Protein AF-A0A2G9QKI2-F1 (afdb_monomer_lite)

Structure (mmCIF, N/CA/C/O backbone):
data_AF-A0A2G9QKI2-F1
#
_entry.id   AF-A0A2G9QKI2-F1
#
loop_
_atom_site.group_PDB
_atom_site.id
_atom_site.type_symbol
_atom_site.label_atom_id
_atom_site.label_alt_id
_atom_site.label_comp_id
_atom_site.label_asym_id
_atom_site.label_entity_id
_atom_site.label_seq_id
_atom_site.pdbx_PDB_ins_code
_atom_site.Cartn_x
_atom_site.Cartn_y
_atom_site.Cartn_z
_atom_site.occupancy
_atom_site.B_iso_or_equiv
_atom_site.auth_seq_id
_atom_site.auth_comp_id
_atom_site.auth_asym_id
_atom_site.auth_atom_id
_atom_site.pdbx_PDB_model_num
ATOM 1 N N . MET A 1 1 ? 22.374 13.312 -55.574 1.00 36.41 1 MET A N 1
ATOM 2 C CA . MET A 1 1 ? 22.829 12.977 -54.209 1.00 36.41 1 MET A CA 1
ATOM 3 C C . MET A 1 1 ? 21.613 13.029 -53.314 1.00 36.41 1 MET A C 1
ATOM 5 O O . MET A 1 1 ? 21.142 14.116 -53.018 1.00 36.41 1 MET A O 1
ATOM 9 N N . SER A 1 2 ? 21.055 11.867 -52.987 1.00 38.47 2 SER A N 1
ATOM 10 C CA . SER A 1 2 ? 19.942 11.756 -52.048 1.00 38.47 2 SER A CA 1
ATOM 11 C C . SER A 1 2 ? 20.510 11.208 -50.752 1.00 38.47 2 SER A C 1
ATOM 13 O O . SER A 1 2 ? 20.946 10.062 -50.716 1.00 38.47 2 SER A O 1
ATOM 15 N N . VAL A 1 3 ? 20.528 12.032 -49.711 1.00 44.69 3 VAL A N 1
ATOM 16 C CA . VAL A 1 3 ? 20.739 11.577 -48.336 1.00 44.69 3 VAL A CA 1
ATOM 17 C C . VAL A 1 3 ? 19.556 12.108 -47.542 1.00 44.69 3 VAL A C 1
ATOM 19 O O . VAL A 1 3 ? 19.578 13.202 -46.998 1.00 44.69 3 VAL A O 1
ATOM 22 N N . TYR A 1 4 ? 18.463 11.350 -47.593 1.00 42.75 4 TYR A N 1
ATOM 23 C CA . TYR A 1 4 ? 17.403 11.418 -46.599 1.00 42.75 4 TYR A CA 1
ATOM 24 C C . TYR A 1 4 ? 17.618 10.232 -45.669 1.00 42.75 4 TYR A C 1
ATOM 26 O O . TYR A 1 4 ? 17.475 9.092 -46.116 1.00 42.75 4 TYR A O 1
ATOM 34 N N . ARG A 1 5 ? 17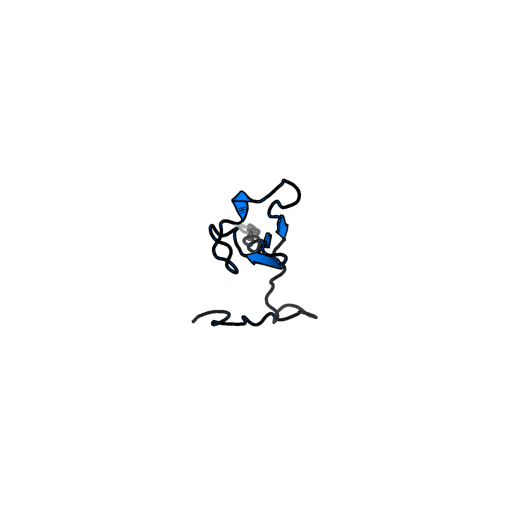.986 10.523 -44.420 1.00 50.09 5 ARG A N 1
ATOM 35 C CA . ARG A 1 5 ? 17.657 9.796 -43.183 1.00 50.09 5 ARG A CA 1
ATOM 36 C C . ARG A 1 5 ? 18.645 10.229 -42.110 1.00 50.09 5 ARG A C 1
ATOM 38 O O . ARG A 1 5 ? 19.758 9.724 -42.073 1.00 50.09 5 ARG A O 1
ATOM 45 N N . ASP A 1 6 ? 18.186 11.105 -41.233 1.00 41.97 6 ASP A N 1
ATOM 46 C CA . ASP A 1 6 ? 18.524 10.968 -39.825 1.00 41.97 6 ASP A CA 1
ATOM 47 C C . ASP A 1 6 ? 17.195 10.730 -39.110 1.00 41.97 6 ASP A C 1
ATOM 49 O O . ASP A 1 6 ? 16.178 11.333 -39.465 1.00 41.97 6 ASP A O 1
ATOM 53 N N . HIS A 1 7 ? 17.168 9.678 -38.302 1.00 47.34 7 HIS A N 1
ATOM 54 C CA . HIS A 1 7 ? 15.956 9.138 -37.713 1.00 47.34 7 HIS A CA 1
ATOM 55 C C . HIS A 1 7 ? 15.427 10.125 -36.678 1.00 47.34 7 HIS A C 1
ATOM 57 O O . HIS A 1 7 ? 16.151 10.532 -35.780 1.00 47.34 7 HIS A O 1
ATOM 63 N N . ASP A 1 8 ? 14.149 10.468 -36.811 1.00 44.47 8 ASP A N 1
ATOM 64 C CA . ASP A 1 8 ? 13.340 11.005 -35.726 1.00 44.47 8 ASP A CA 1
ATOM 65 C C . ASP A 1 8 ? 13.397 9.971 -34.590 1.00 44.47 8 ASP A C 1
ATOM 67 O O . ASP A 1 8 ? 12.755 8.918 -34.659 1.00 44.47 8 ASP A O 1
ATOM 71 N N . GLU A 1 9 ? 14.268 10.198 -33.603 1.00 52.88 9 GLU A N 1
ATOM 72 C CA . GLU A 1 9 ? 14.256 9.480 -32.332 1.00 52.88 9 GLU A CA 1
ATOM 73 C C . GLU A 1 9 ? 12.978 9.905 -31.620 1.00 52.88 9 GLU A C 1
ATOM 75 O O . GLU A 1 9 ? 12.945 10.823 -30.804 1.00 52.88 9 GLU A O 1
ATOM 80 N N . GLN A 1 10 ? 11.884 9.274 -32.030 1.00 46.53 10 GLN A N 1
ATOM 81 C CA . GLN A 1 10 ? 10.586 9.413 -31.418 1.00 46.53 10 GLN A CA 1
ATOM 82 C C . GLN A 1 10 ? 10.713 8.808 -30.024 1.00 46.53 10 GLN A C 1
ATOM 84 O O . GLN A 1 10 ? 10.544 7.604 -29.839 1.00 46.53 10 GLN A O 1
ATOM 89 N N . GLU A 1 11 ? 11.110 9.652 -29.072 1.00 49.47 11 GLU A N 1
ATOM 90 C CA . GLU A 1 11 ? 11.173 9.359 -27.649 1.00 49.47 11 GLU A CA 1
ATOM 91 C C . GLU A 1 11 ? 9.789 8.829 -27.273 1.00 49.47 11 GLU A C 1
ATOM 93 O O . GLU A 1 11 ? 8.799 9.563 -27.195 1.00 49.47 11 GLU A O 1
ATOM 98 N N . THR A 1 12 ? 9.673 7.505 -27.197 1.00 50.53 12 THR A N 1
ATOM 99 C CA . THR A 1 12 ? 8.424 6.851 -26.852 1.00 50.53 12 THR A CA 1
ATOM 100 C C . THR A 1 12 ? 8.149 7.255 -25.422 1.00 50.53 12 THR A C 1
ATOM 102 O O . THR A 1 12 ? 8.794 6.750 -24.506 1.00 50.53 12 THR A O 1
ATOM 105 N N . MET A 1 13 ? 7.237 8.209 -25.242 1.00 49.06 13 MET A N 1
ATOM 106 C CA . MET A 1 13 ? 6.726 8.600 -23.940 1.00 49.06 13 MET A CA 1
ATOM 107 C C . MET A 1 13 ? 6.033 7.369 -23.358 1.00 49.06 13 MET A C 1
ATOM 109 O O . MET A 1 13 ? 4.854 7.120 -23.619 1.00 49.06 13 MET A O 1
ATOM 113 N N . GLU A 1 14 ? 6.806 6.536 -22.657 1.00 61.28 14 GLU A N 1
ATOM 114 C CA . GLU A 1 14 ? 6.277 5.391 -21.942 1.00 61.28 14 GLU A CA 1
ATOM 115 C C . GLU A 1 14 ? 5.202 5.933 -20.9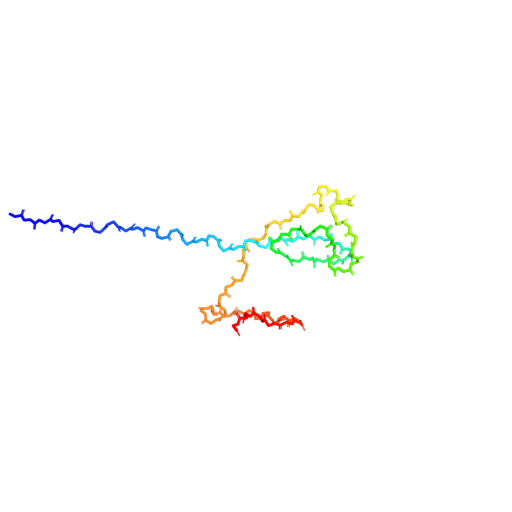96 1.00 61.28 14 GLU A C 1
ATOM 117 O O . GLU A 1 14 ? 5.457 6.905 -20.273 1.00 61.28 14 GLU A O 1
ATOM 122 N N . PRO A 1 15 ? 3.971 5.393 -21.035 1.00 56.25 15 PRO A N 1
ATOM 123 C CA . PRO A 1 15 ? 2.918 5.871 -20.162 1.00 56.25 15 PRO A CA 1
ATOM 124 C C . PRO A 1 15 ? 3.420 5.758 -18.726 1.00 56.25 15 PRO A C 1
ATOM 126 O O . PRO A 1 15 ? 3.772 4.664 -18.282 1.00 56.25 15 PRO A O 1
ATOM 129 N N . LEU A 1 16 ? 3.479 6.901 -18.030 1.00 62.12 16 LEU A N 1
ATOM 130 C CA . LEU A 1 16 ? 3.864 6.968 -16.624 1.00 62.12 16 LEU A CA 1
ATOM 131 C C . LEU A 1 16 ? 3.101 5.869 -15.888 1.00 62.12 16 LEU A C 1
ATOM 133 O O . LEU A 1 16 ? 1.867 5.847 -15.916 1.00 62.12 16 LEU A O 1
ATOM 137 N N . ALA A 1 17 ? 3.841 4.921 -15.311 1.00 65.12 17 ALA A N 1
ATOM 138 C CA . ALA A 1 17 ? 3.257 3.766 -14.650 1.00 65.12 17 ALA A CA 1
ATOM 139 C C . ALA A 1 17 ? 2.146 4.232 -13.689 1.00 65.12 17 ALA A C 1
ATOM 141 O O . ALA A 1 17 ? 2.346 5.220 -12.972 1.00 65.12 17 ALA A O 1
ATOM 142 N N . PRO A 1 18 ? 0.971 3.573 -13.679 1.00 70.38 18 PRO A N 1
ATOM 143 C CA . PRO A 1 18 ? -0.195 4.071 -12.959 1.00 70.38 18 PRO A CA 1
ATOM 144 C C . PRO A 1 18 ? 0.143 4.261 -11.480 1.00 70.38 18 PRO A C 1
ATOM 146 O O . PRO A 1 18 ? 0.522 3.312 -10.796 1.00 70.38 18 PRO A O 1
ATOM 149 N N . SER A 1 19 ? 0.036 5.498 -10.994 1.00 77.31 19 SER A N 1
ATOM 150 C CA . SER A 1 19 ? 0.334 5.830 -9.603 1.00 77.31 19 SER A CA 1
ATOM 151 C C . SER A 1 19 ? -0.630 5.118 -8.657 1.00 77.31 19 SER A C 1
ATOM 153 O O . SER A 1 19 ? -1.831 5.048 -8.925 1.00 77.31 19 SER A O 1
ATOM 155 N N . LEU A 1 20 ? -0.119 4.629 -7.531 1.00 86.88 20 LEU A N 1
ATOM 156 C CA . LEU A 1 20 ? -0.961 4.112 -6.461 1.00 86.88 20 LEU A CA 1
ATOM 157 C C . LEU A 1 20 ? -1.455 5.250 -5.592 1.00 86.88 20 LEU A C 1
ATOM 159 O O . LEU A 1 20 ? -0.718 6.169 -5.278 1.00 86.88 20 LEU A O 1
ATOM 163 N N . VAL A 1 21 ? -2.678 5.144 -5.116 1.00 89.69 21 VAL A N 1
ATOM 164 C CA . VAL A 1 21 ? -3.224 6.022 -4.096 1.00 89.69 21 VAL A CA 1
ATOM 165 C C . VAL A 1 21 ? -3.196 5.294 -2.761 1.00 89.69 21 VAL A C 1
ATOM 167 O O . VAL A 1 21 ? -3.725 4.184 -2.645 1.00 89.69 21 VAL A O 1
ATOM 170 N N . LYS A 1 22 ? -2.596 5.931 -1.754 1.00 90.12 22 LYS A N 1
ATOM 171 C CA . LYS A 1 22 ? -2.665 5.527 -0.349 1.00 90.12 22 LYS A CA 1
ATOM 172 C C . LYS A 1 22 ? -3.671 6.400 0.386 1.00 90.12 22 LYS A C 1
ATOM 174 O O . LYS A 1 22 ? -3.612 7.622 0.290 1.00 90.12 22 LYS A O 1
ATOM 179 N N . PHE A 1 23 ? -4.524 5.778 1.188 1.00 92.31 23 PHE A N 1
ATOM 180 C CA . PHE A 1 23 ? -5.330 6.457 2.197 1.00 92.31 23 PHE A CA 1
ATOM 181 C C . PHE A 1 23 ? -5.475 5.587 3.445 1.00 92.31 23 PHE A C 1
ATOM 183 O O . PHE A 1 23 ? -5.288 4.371 3.380 1.00 92.31 23 PHE A O 1
ATOM 190 N N . THR A 1 24 ? -5.826 6.194 4.576 1.00 90.81 24 THR A N 1
ATOM 191 C CA . THR A 1 24 ? -6.026 5.470 5.838 1.00 90.81 24 THR A CA 1
ATOM 192 C C . THR A 1 24 ? -7.507 5.470 6.207 1.00 90.81 24 THR A C 1
ATOM 194 O O . THR A 1 24 ? -8.169 6.508 6.206 1.00 90.81 24 THR A O 1
ATOM 197 N N . HIS A 1 25 ? -8.046 4.291 6.513 1.00 92.12 25 HIS A N 1
ATOM 198 C CA . HIS A 1 25 ? -9.407 4.103 7.019 1.00 92.12 25 HIS A CA 1
ATOM 199 C C . HIS A 1 25 ? -9.461 2.823 7.862 1.00 92.12 25 HIS A C 1
ATOM 201 O O . HIS A 1 25 ? -8.676 1.906 7.629 1.00 92.12 25 HIS A O 1
ATOM 207 N N . CYS A 1 26 ? -10.366 2.731 8.841 1.00 90.88 26 CYS A N 1
ATOM 208 C CA . CYS A 1 26 ? -10.426 1.582 9.764 1.00 90.88 26 CYS A CA 1
ATOM 209 C C . CYS A 1 26 ? -9.074 1.258 10.435 1.00 90.88 26 CYS A C 1
ATOM 211 O O . CYS A 1 26 ? -8.739 0.083 10.585 1.00 90.88 26 CYS A O 1
ATOM 213 N N . GLU A 1 27 ? -8.278 2.285 10.756 1.00 90.62 27 GLU A N 1
ATOM 214 C CA . GLU A 1 27 ? -6.927 2.139 11.332 1.00 90.62 27 GLU A CA 1
ATOM 215 C C . GLU A 1 27 ? -5.958 1.319 10.453 1.00 90.62 27 GLU A C 1
ATOM 217 O O . GLU A 1 27 ? -4.979 0.749 10.934 1.00 90.62 27 GLU A O 1
ATOM 222 N N . LYS A 1 28 ? -6.225 1.246 9.143 1.00 89.69 28 LYS A N 1
ATOM 223 C CA . LYS A 1 28 ? -5.430 0.502 8.164 1.00 89.69 28 LYS A CA 1
ATOM 224 C C . LYS A 1 28 ? -5.073 1.381 6.977 1.00 89.69 28 LYS A C 1
ATOM 226 O O . LYS A 1 28 ? -5.894 2.160 6.493 1.00 89.69 28 LYS A O 1
ATOM 231 N N . ASP A 1 29 ? -3.858 1.195 6.480 1.00 90.56 29 ASP A N 1
ATOM 232 C CA . ASP A 1 29 ? -3.426 1.781 5.218 1.00 90.56 29 ASP A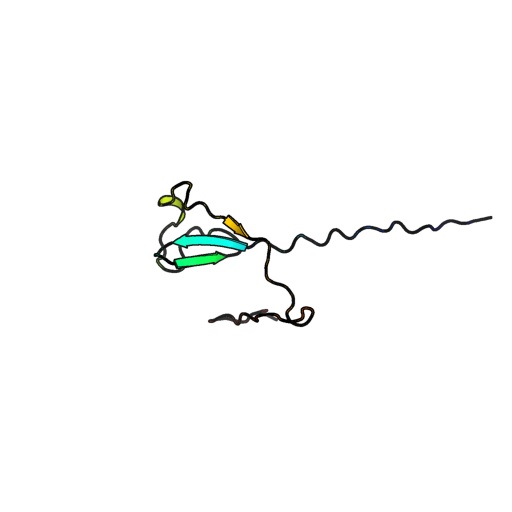 CA 1
ATOM 233 C C . ASP A 1 29 ? -3.975 0.957 4.048 1.00 90.56 29 ASP A C 1
ATOM 235 O O . ASP A 1 29 ? -3.779 -0.258 3.969 1.00 90.56 29 ASP A O 1
ATOM 239 N N . ILE A 1 30 ? -4.681 1.629 3.142 1.00 90.19 30 ILE A N 1
ATOM 240 C CA . ILE A 1 30 ? -5.315 1.042 1.965 1.00 90.19 30 ILE A CA 1
ATOM 241 C C . ILE A 1 30 ? -4.639 1.615 0.721 1.00 90.19 30 ILE A C 1
ATOM 243 O O . ILE A 1 30 ? -4.508 2.830 0.570 1.00 90.19 30 ILE A O 1
ATOM 247 N N . TYR A 1 31 ? -4.224 0.719 -0.175 1.00 88.56 31 TYR A N 1
ATOM 248 C CA . TYR A 1 31 ? -3.536 1.038 -1.423 1.00 88.56 31 TYR A CA 1
ATOM 249 C C . TYR A 1 31 ? -4.402 0.605 -2.604 1.00 88.56 31 TYR A C 1
ATOM 251 O O . TYR A 1 31 ? -4.880 -0.529 -2.648 1.00 88.56 31 TYR A O 1
ATOM 259 N N . SER A 1 32 ? -4.624 1.505 -3.557 1.00 86.12 32 SER A N 1
ATOM 260 C CA . SER A 1 32 ? -5.545 1.290 -4.682 1.00 86.12 32 SER A CA 1
ATOM 261 C C . SER A 1 32 ? -5.164 2.160 -5.879 1.00 86.12 32 SER A C 1
ATOM 263 O O . SER A 1 32 ? -4.397 3.100 -5.728 1.00 86.12 32 SER A O 1
ATOM 265 N N . SER A 1 33 ? -5.682 1.875 -7.074 1.00 85.56 33 SER A N 1
ATOM 266 C CA . SER A 1 33 ? -5.466 2.735 -8.252 1.00 85.56 33 SER A CA 1
ATOM 267 C C . SER A 1 33 ? -6.253 4.053 -8.195 1.00 85.56 33 SER A C 1
ATOM 269 O O . SER A 1 33 ? -5.926 4.996 -8.908 1.00 85.56 33 SER A O 1
ATOM 271 N N . PHE A 1 34 ? -7.287 4.126 -7.356 1.00 87.81 34 PHE A N 1
ATOM 272 C CA . PHE A 1 34 ? -8.124 5.300 -7.111 1.00 87.81 34 PHE A CA 1
ATOM 273 C C . PHE A 1 34 ? -8.814 5.157 -5.750 1.00 87.81 34 PHE A C 1
ATOM 275 O O . PHE A 1 34 ? -9.036 4.038 -5.293 1.00 87.81 34 PHE A O 1
ATOM 282 N N . VAL A 1 35 ? -9.219 6.267 -5.126 1.00 90.06 35 VAL A N 1
ATOM 283 C CA . VAL A 1 35 ? -10.014 6.214 -3.887 1.00 90.06 35 VAL A CA 1
ATOM 284 C C . VAL A 1 35 ? -11.411 5.652 -4.188 1.00 90.06 35 VAL A C 1
ATOM 286 O O . VAL A 1 35 ? -12.157 6.279 -4.945 1.00 90.06 35 VAL A O 1
ATOM 289 N N . PRO A 1 36 ? -11.803 4.497 -3.622 1.00 90.88 36 PRO A N 1
ATOM 290 C CA . PRO A 1 36 ? -13.121 3.924 -3.857 1.00 90.88 36 PRO A CA 1
ATOM 291 C C . PRO A 1 36 ? -14.213 4.712 -3.119 1.00 90.88 36 PRO A C 1
ATOM 293 O O . PRO A 1 36 ? -13.967 5.293 -2.064 1.00 90.88 36 PRO A O 1
ATOM 296 N N . GLN A 1 37 ? -15.446 4.676 -3.639 1.00 92.81 37 GLN A N 1
ATOM 297 C CA . GLN A 1 37 ? -16.603 5.296 -2.971 1.00 92.81 37 GLN A CA 1
ATOM 298 C C . GLN A 1 37 ? -16.917 4.654 -1.615 1.00 92.81 37 GLN A C 1
ATOM 300 O O . GLN A 1 37 ? -17.388 5.335 -0.711 1.00 92.81 37 GLN A O 1
ATOM 305 N N . ASN A 1 38 ? -16.643 3.355 -1.476 1.00 93.81 38 ASN A N 1
ATOM 306 C CA . ASN A 1 38 ? -16.852 2.581 -0.260 1.00 93.81 38 ASN A CA 1
ATOM 307 C C . ASN A 1 38 ? -15.531 1.941 0.168 1.00 93.81 38 ASN A C 1
ATOM 309 O O . ASN A 1 38 ? -14.804 1.374 -0.653 1.00 93.81 38 ASN A O 1
ATOM 313 N N . CYS A 1 39 ? -15.226 2.000 1.461 1.00 91.69 39 CYS A N 1
ATOM 314 C CA . CYS A 1 39 ? -14.066 1.345 2.035 1.00 91.69 39 CYS A CA 1
ATOM 315 C C . CYS A 1 39 ? -14.182 -0.175 1.817 1.00 91.69 39 CYS A C 1
ATOM 317 O O . CYS A 1 39 ? -15.175 -0.766 2.245 1.00 91.69 39 CYS A O 1
ATOM 319 N N . PRO A 1 40 ? -13.167 -0.846 1.242 1.00 90.62 40 PRO A N 1
ATOM 320 C CA . PRO A 1 40 ? -13.211 -2.292 1.000 1.00 90.62 40 PRO A CA 1
ATOM 321 C C . PRO A 1 40 ? -13.223 -3.134 2.287 1.00 90.62 40 PRO A C 1
ATOM 323 O O . PRO A 1 40 ? -13.367 -4.350 2.219 1.00 90.62 40 PRO A O 1
ATOM 326 N N . ILE A 1 41 ? -13.041 -2.504 3.454 1.00 91.75 41 ILE A N 1
ATOM 327 C CA . ILE A 1 41 ? -12.987 -3.170 4.759 1.00 91.75 41 ILE A CA 1
ATOM 328 C C . ILE A 1 41 ? -14.333 -3.083 5.485 1.00 91.75 41 ILE A C 1
ATOM 330 O O . ILE A 1 41 ? -14.801 -4.093 5.999 1.00 91.75 41 ILE A O 1
ATOM 334 N N . CYS A 1 42 ? -14.953 -1.898 5.541 1.00 92.75 42 CYS A N 1
ATOM 335 C CA . CYS A 1 42 ? -16.180 -1.673 6.318 1.00 92.75 42 CYS A CA 1
ATOM 336 C C . CYS A 1 42 ? -17.401 -1.241 5.491 1.00 92.75 42 CYS A C 1
ATOM 338 O O . CYS A 1 42 ? -18.483 -1.134 6.051 1.00 92.75 42 CYS A O 1
ATOM 340 N N . GLY A 1 43 ? -17.250 -0.966 4.192 1.00 92.50 43 GLY A N 1
ATOM 341 C CA . GLY A 1 43 ? -18.343 -0.540 3.308 1.00 92.50 43 GLY A CA 1
ATOM 342 C C . GLY A 1 43 ? -18.730 0.943 3.391 1.00 92.50 43 GLY A C 1
ATOM 343 O O . GLY A 1 43 ? -19.451 1.420 2.522 1.00 92.50 43 GLY A O 1
ATOM 344 N N . GLU A 1 44 ? -18.224 1.695 4.367 1.00 92.38 44 GLU A N 1
ATOM 345 C CA . GLU A 1 44 ? -18.545 3.123 4.544 1.00 92.38 44 GLU A CA 1
ATOM 346 C C . GLU A 1 44 ? -17.757 4.038 3.600 1.00 92.38 44 GLU A C 1
ATOM 348 O O . GLU A 1 44 ? -16.689 3.661 3.112 1.00 92.38 44 GLU A O 1
ATOM 353 N N . ASN A 1 45 ? -18.257 5.253 3.350 1.00 91.62 45 ASN A N 1
ATOM 354 C CA . ASN A 1 45 ? -17.556 6.233 2.517 1.00 91.62 45 ASN A CA 1
ATOM 355 C C . ASN A 1 45 ? -16.296 6.758 3.237 1.00 91.62 45 ASN A C 1
ATOM 357 O O . ASN A 1 45 ? -16.412 7.391 4.289 1.00 91.62 45 ASN A O 1
ATOM 361 N N . PRO A 1 46 ? -15.088 6.541 2.682 1.00 85.75 46 PRO A N 1
ATOM 362 C CA . PRO A 1 46 ? -13.854 6.944 3.345 1.00 85.75 46 PRO A CA 1
ATOM 363 C C . PRO A 1 46 ? -13.630 8.463 3.309 1.00 85.75 46 PRO A C 1
ATOM 365 O O . PRO A 1 46 ? -12.984 8.999 4.198 1.00 85.75 46 PRO A O 1
ATOM 368 N N . VAL A 1 47 ? -14.184 9.174 2.321 1.00 83.88 47 VAL A N 1
ATOM 369 C CA . VAL A 1 47 ? -13.945 10.613 2.117 1.00 83.88 47 VAL A CA 1
ATOM 370 C C . VAL A 1 47 ? -14.737 11.468 3.104 1.00 83.88 47 VAL A C 1
ATOM 372 O O . VAL A 1 47 ? -14.288 12.546 3.485 1.00 83.88 47 VAL A O 1
ATOM 375 N N . SER A 1 48 ? -15.902 10.997 3.560 1.00 76.12 48 SER A N 1
ATOM 376 C CA . SER A 1 48 ? -16.756 11.764 4.479 1.00 76.12 48 SER A CA 1
ATOM 377 C C . SER A 1 48 ? -16.140 12.015 5.859 1.00 76.12 48 SER A C 1
ATOM 379 O O . SER A 1 48 ? -16.657 12.848 6.598 1.00 76.12 48 SER A O 1
ATOM 381 N N . SER A 1 49 ? -15.064 11.310 6.217 1.00 72.62 49 SER A N 1
ATOM 382 C CA . SER A 1 49 ? -14.418 11.388 7.532 1.00 72.62 49 SER A CA 1
ATOM 383 C C . SER A 1 49 ? -13.024 12.026 7.513 1.00 72.62 49 SER A C 1
ATOM 385 O O . SER A 1 49 ? -12.385 12.086 8.563 1.00 72.62 49 SER A O 1
ATOM 387 N N . TRP A 1 50 ? -12.537 12.499 6.358 1.00 85.12 50 TRP A N 1
ATOM 388 C CA . TRP A 1 50 ? -11.162 12.982 6.224 1.00 85.12 50 TRP A CA 1
ATOM 389 C C . TRP A 1 50 ? -10.975 14.462 6.544 1.00 85.12 50 TRP A C 1
ATOM 391 O O . TRP A 1 50 ? -11.642 15.340 5.998 1.00 85.12 50 TRP A O 1
ATOM 401 N N . ASN A 1 51 ? -9.949 14.726 7.347 1.00 82.69 51 ASN A N 1
ATOM 402 C CA . ASN A 1 51 ? -9.302 16.029 7.453 1.00 82.69 51 ASN A CA 1
ATOM 403 C C . ASN A 1 51 ? -8.175 16.141 6.407 1.00 82.69 51 ASN A C 1
ATOM 405 O O . ASN A 1 51 ? -7.781 15.144 5.806 1.00 82.69 51 ASN A O 1
ATOM 409 N N . VAL A 1 52 ? -7.592 17.332 6.225 1.00 83.12 52 VAL A N 1
ATOM 410 C CA . VAL A 1 52 ? -6.483 17.549 5.265 1.00 83.12 52 VAL A CA 1
ATOM 411 C C . VAL A 1 52 ? -5.306 16.590 5.500 1.00 83.12 52 VAL A C 1
ATOM 413 O O . VAL A 1 52 ? -4.769 16.041 4.545 1.00 83.12 52 VAL A O 1
ATOM 416 N N . GLU A 1 53 ? -4.969 16.304 6.760 1.00 84.25 53 GLU A N 1
ATOM 417 C CA . GLU A 1 53 ? -3.906 15.353 7.138 1.00 84.25 53 GLU A CA 1
ATOM 418 C C . GLU A 1 53 ? -4.190 13.898 6.718 1.00 84.25 53 GLU A C 1
ATOM 420 O O . GLU A 1 53 ? -3.291 13.063 6.684 1.00 84.25 53 GLU A O 1
ATOM 425 N N . GLN A 1 54 ? -5.449 13.575 6.417 1.00 83.00 54 GLN A N 1
ATOM 426 C CA . GLN A 1 54 ? -5.905 12.247 5.993 1.00 83.00 54 GLN A CA 1
ATOM 427 C C . GLN A 1 54 ? -6.186 12.193 4.489 1.00 83.00 54 GLN A C 1
ATOM 429 O O . GLN A 1 54 ? -6.737 11.206 3.998 1.00 83.00 54 GLN A O 1
ATOM 434 N N . ALA A 1 55 ? -5.819 13.247 3.754 1.00 88.38 55 ALA A N 1
ATOM 435 C 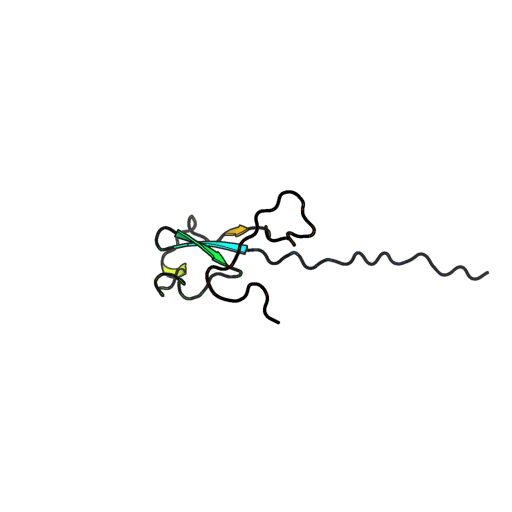CA . ALA A 1 55 ? -5.988 13.292 2.317 1.00 88.38 55 ALA A CA 1
ATOM 436 C C . ALA A 1 55 ? -5.247 12.124 1.637 1.00 88.38 55 ALA A C 1
ATOM 438 O O . ALA A 1 55 ? -4.154 11.731 2.059 1.00 88.38 55 ALA A O 1
ATOM 439 N N . PRO A 1 56 ? -5.824 11.569 0.562 1.00 90.56 56 PRO A N 1
ATOM 440 C CA . PRO A 1 56 ? -5.205 10.491 -0.184 1.00 90.56 56 PRO A CA 1
ATOM 441 C C . PRO A 1 56 ? -3.915 10.988 -0.840 1.00 90.56 56 PRO A C 1
ATOM 443 O O . PRO A 1 56 ? -3.885 12.050 -1.463 1.00 90.56 56 PRO A O 1
ATOM 446 N N . VAL A 1 57 ? -2.851 10.197 -0.732 1.00 90.19 57 VAL A N 1
ATOM 447 C CA . VAL A 1 57 ? -1.534 10.530 -1.281 1.00 90.19 57 VAL A CA 1
ATOM 448 C C . VAL A 1 57 ? -1.263 9.663 -2.500 1.00 90.19 57 VAL A C 1
ATOM 450 O O . VAL A 1 57 ? -1.389 8.438 -2.439 1.00 90.19 57 VAL A O 1
ATOM 453 N N . SER A 1 58 ? -0.866 10.299 -3.603 1.00 88.31 58 SER A N 1
ATOM 454 C CA . SER A 1 58 ? -0.364 9.585 -4.774 1.00 88.31 58 SER A CA 1
ATOM 455 C C . SER A 1 58 ? 1.078 9.145 -4.533 1.00 88.31 58 SER A C 1
ATOM 457 O O . SER A 1 58 ? 1.957 9.955 -4.241 1.00 88.31 58 SER A O 1
ATOM 459 N N . ILE A 1 59 ? 1.306 7.845 -4.634 1.00 83.56 59 ILE A N 1
ATOM 460 C CA . ILE A 1 59 ? 2.595 7.181 -4.548 1.00 83.56 59 ILE A CA 1
ATOM 461 C C . ILE A 1 59 ? 2.995 6.812 -5.982 1.00 83.56 59 ILE A C 1
ATOM 463 O O . ILE A 1 59 ? 2.236 6.108 -6.663 1.00 83.56 59 ILE A O 1
ATOM 467 N N . PRO A 1 60 ? 4.175 7.252 -6.458 1.00 80.25 60 PRO A N 1
ATOM 468 C CA . PRO A 1 60 ? 4.726 6.791 -7.728 1.00 80.25 60 PRO A CA 1
ATOM 469 C C . PRO A 1 60 ? 4.704 5.266 -7.775 1.00 80.25 60 PRO A C 1
ATOM 471 O O . PRO A 1 60 ? 5.021 4.634 -6.769 1.00 80.25 60 PRO A O 1
ATOM 474 N N . CYS A 1 61 ? 4.296 4.680 -8.903 1.00 70.75 61 CYS A N 1
ATOM 475 C CA . CYS A 1 61 ? 4.085 3.238 -8.984 1.00 70.75 61 CYS A CA 1
ATOM 476 C C . CYS A 1 61 ? 5.353 2.478 -8.545 1.00 70.75 61 CYS A C 1
ATOM 478 O O . CYS A 1 61 ? 6.363 2.545 -9.246 1.00 70.75 61 CYS A O 1
ATOM 480 N N . PRO A 1 62 ? 5.325 1.743 -7.416 1.00 65.25 62 PRO A N 1
ATOM 481 C CA . PRO A 1 62 ? 6.450 0.911 -7.009 1.00 65.25 62 PRO A CA 1
ATOM 482 C C . PRO A 1 62 ? 6.431 -0.441 -7.736 1.00 65.25 62 PRO A C 1
ATOM 484 O O . PRO A 1 62 ? 7.328 -1.258 -7.538 1.00 65.25 62 PRO A O 1
ATOM 487 N N . PHE A 1 63 ? 5.383 -0.721 -8.521 1.00 70.56 63 PHE A N 1
ATOM 488 C CA . PHE A 1 63 ? 5.216 -1.993 -9.204 1.00 70.56 63 PHE A CA 1
ATOM 489 C C . PHE A 1 63 ? 5.925 -1.973 -10.546 1.00 70.56 63 PHE A C 1
ATOM 491 O O . PHE A 1 63 ? 5.496 -1.334 -11.504 1.00 70.56 63 PHE A O 1
ATOM 498 N N . SER A 1 64 ? 6.998 -2.743 -10.597 1.00 71.12 64 SER A N 1
ATOM 499 C CA . SER A 1 64 ? 7.733 -3.095 -11.797 1.00 71.12 64 SER A CA 1
ATOM 500 C C . SER A 1 64 ? 7.574 -4.587 -12.087 1.00 71.12 64 SER A C 1
ATOM 502 O O . SER A 1 64 ? 7.058 -5.366 -11.275 1.00 71.12 64 SER A O 1
ATOM 504 N N . ASN A 1 65 ? 8.011 -5.013 -13.270 1.00 73.06 65 ASN A N 1
ATOM 505 C CA . ASN A 1 65 ? 8.089 -6.432 -13.569 1.00 73.06 65 ASN A CA 1
ATOM 506 C C . ASN A 1 65 ? 9.216 -7.062 -12.734 1.00 73.06 65 ASN A C 1
ATOM 508 O O . ASN A 1 65 ? 10.396 -6.820 -12.968 1.00 73.06 65 ASN A O 1
ATOM 512 N N . ALA A 1 66 ? 8.863 -7.926 -11.783 1.00 73.00 66 ALA A N 1
ATOM 513 C CA . ALA A 1 66 ? 9.847 -8.588 -10.927 1.00 73.00 66 ALA A CA 1
ATOM 514 C C . ALA A 1 66 ? 10.869 -9.446 -11.701 1.00 73.00 66 ALA A C 1
ATOM 516 O O . ALA A 1 66 ? 11.938 -9.732 -11.173 1.00 73.00 66 ALA A O 1
ATOM 517 N N . HIS A 1 67 ? 10.565 -9.850 -12.942 1.00 78.81 67 HIS A N 1
ATOM 518 C CA . HIS A 1 67 ? 11.510 -10.559 -13.806 1.00 78.81 67 HIS A CA 1
ATOM 519 C C . HIS A 1 67 ? 12.551 -9.641 -14.462 1.00 78.81 67 HIS A C 1
ATOM 521 O O . HIS A 1 67 ? 13.607 -10.136 -14.852 1.00 78.81 67 HIS A O 1
ATOM 527 N N . SER A 1 68 ? 12.267 -8.341 -14.612 1.00 79.50 68 SER A N 1
ATOM 528 C CA . SER A 1 68 ? 13.230 -7.362 -15.135 1.00 79.50 68 SER A CA 1
ATOM 529 C C . SER A 1 68 ? 14.073 -6.722 -14.032 1.00 79.50 68 SER A C 1
ATOM 531 O O . SER A 1 68 ? 15.203 -6.321 -14.299 1.00 79.50 68 SER A O 1
ATOM 533 N N . GLU A 1 69 ? 13.571 -6.681 -12.793 1.00 78.62 69 GLU A N 1
ATOM 534 C CA . GLU A 1 69 ? 14.239 -6.014 -11.671 1.00 78.62 69 GLU A CA 1
ATOM 535 C C . GLU A 1 69 ? 15.025 -6.959 -10.754 1.00 78.62 69 GLU A C 1
ATOM 537 O O . GLU A 1 69 ? 14.520 -7.977 -10.274 1.00 78.62 69 GLU A O 1
ATOM 542 N N . LYS A 1 70 ? 16.262 -6.570 -10.417 1.00 79.06 70 LYS A N 1
ATOM 543 C CA . LYS A 1 70 ? 17.068 -7.246 -9.386 1.00 79.06 70 LYS A CA 1
ATOM 544 C C . LYS A 1 70 ? 16.623 -6.793 -7.988 1.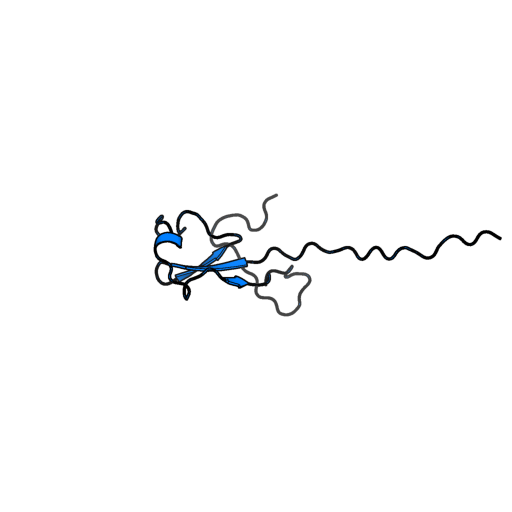00 79.06 70 LYS A C 1
ATOM 546 O O . LYS A 1 70 ? 16.350 -5.617 -7.786 1.00 79.06 70 LYS A O 1
ATOM 551 N N . CYS A 1 71 ? 16.614 -7.710 -7.015 1.00 72.25 71 CYS A N 1
ATOM 552 C CA . CYS A 1 71 ? 16.255 -7.435 -5.611 1.00 72.25 71 CYS A CA 1
ATOM 553 C C . CYS A 1 71 ? 14.824 -6.891 -5.412 1.00 72.25 71 CYS A C 1
ATOM 555 O O . CYS A 1 71 ? 14.619 -5.898 -4.716 1.00 72.25 71 CYS A O 1
ATOM 557 N N . SER A 1 72 ? 13.830 -7.548 -6.011 1.00 74.62 72 SER A N 1
ATOM 558 C CA . SER A 1 72 ? 12.419 -7.170 -5.903 1.00 74.62 72 SER A CA 1
ATOM 559 C C . SER A 1 72 ? 11.660 -7.983 -4.842 1.00 74.62 72 SER A C 1
ATOM 561 O O . SER A 1 72 ? 11.984 -9.138 -4.558 1.00 74.62 72 SER A O 1
ATOM 563 N N . PHE A 1 73 ? 10.616 -7.380 -4.263 1.00 70.06 73 PHE A N 1
ATOM 564 C CA . PHE A 1 73 ? 9.618 -8.081 -3.451 1.00 70.06 73 PHE A CA 1
ATOM 565 C C . PHE A 1 73 ? 8.375 -8.347 -4.302 1.00 70.06 73 PHE A C 1
ATOM 567 O O . PHE A 1 73 ? 7.786 -7.422 -4.858 1.00 70.06 73 PHE A O 1
ATOM 574 N N . VAL A 1 74 ? 7.965 -9.614 -4.402 1.00 74.62 74 VAL A N 1
ATOM 575 C CA . VAL A 1 74 ? 6.805 -10.014 -5.209 1.00 74.62 74 VAL A CA 1
ATOM 576 C C . VAL A 1 74 ? 5.558 -10.048 -4.335 1.00 74.62 74 VAL A C 1
ATOM 578 O O . VAL A 1 74 ? 5.473 -10.832 -3.389 1.00 74.62 74 VAL A O 1
ATOM 581 N N . LEU A 1 75 ? 4.562 -9.230 -4.675 1.00 72.69 75 LEU A N 1
ATOM 582 C CA . LEU A 1 75 ? 3.249 -9.296 -4.041 1.00 72.69 75 LEU A CA 1
ATOM 583 C C . LEU A 1 75 ? 2.378 -10.327 -4.762 1.00 72.69 75 LEU A C 1
ATOM 585 O O . LEU A 1 75 ? 2.101 -10.198 -5.953 1.00 72.69 75 LEU A O 1
ATOM 589 N N . LYS A 1 76 ? 1.915 -11.344 -4.030 1.00 72.00 76 LYS A N 1
ATOM 590 C CA . LYS A 1 76 ? 0.875 -12.262 -4.502 1.00 72.00 76 LYS A CA 1
ATOM 591 C C . LYS A 1 76 ? -0.484 -11.775 -3.988 1.00 72.00 76 LYS A C 1
ATOM 593 O O . LYS A 1 76 ? -0.598 -11.506 -2.792 1.00 72.00 76 LYS A O 1
ATOM 598 N N . PRO A 1 77 ? -1.524 -11.699 -4.835 1.00 67.06 77 PRO A N 1
ATOM 599 C CA . PRO A 1 77 ? -2.848 -11.322 -4.375 1.00 67.06 77 PRO A CA 1
ATOM 600 C C . PRO A 1 77 ? -3.372 -12.396 -3.420 1.00 67.06 77 PRO A C 1
ATOM 602 O O . PRO A 1 77 ? -3.233 -13.595 -3.672 1.00 67.06 77 PRO A O 1
ATOM 605 N N . THR A 1 78 ? -3.973 -11.962 -2.314 1.00 67.81 78 THR A N 1
ATOM 606 C CA . THR A 1 78 ? -4.550 -12.863 -1.307 1.00 67.81 78 THR A CA 1
ATOM 607 C C . THR A 1 78 ? -5.735 -13.650 -1.875 1.00 67.81 78 THR A C 1
ATOM 609 O O . THR A 1 78 ? -5.961 -14.792 -1.484 1.00 67.81 78 THR A O 1
ATOM 612 N N . GLN A 1 79 ? -6.466 -13.062 -2.829 1.00 70.56 79 GLN A N 1
ATOM 613 C CA . GLN A 1 79 ? -7.568 -13.674 -3.572 1.00 70.56 79 GLN A CA 1
ATOM 614 C C . GLN A 1 79 ? -7.551 -13.188 -5.033 1.00 70.56 79 GLN A C 1
ATOM 616 O O . GLN A 1 79 ? -7.164 -12.053 -5.303 1.00 70.56 79 GLN A O 1
ATOM 621 N N . GLY A 1 80 ? -7.974 -14.036 -5.977 1.00 66.44 80 GLY A N 1
ATOM 622 C CA . GLY A 1 80 ? -7.990 -13.731 -7.418 1.00 66.44 80 GLY A CA 1
ATOM 623 C C . GLY A 1 80 ? -6.724 -14.153 -8.183 1.00 66.44 80 GLY A C 1
ATOM 624 O O . GLY A 1 80 ? -5.811 -14.767 -7.629 1.00 66.44 80 GLY A O 1
ATOM 625 N N . ARG A 1 81 ? -6.677 -13.857 -9.492 1.00 61.22 81 ARG A N 1
ATOM 626 C CA . ARG A 1 81 ? -5.519 -14.119 -10.373 1.00 61.22 81 ARG A CA 1
ATOM 627 C C . ARG A 1 81 ? -4.768 -12.815 -10.634 1.00 61.22 81 ARG A C 1
ATOM 629 O O . ARG A 1 81 ? -5.380 -11.854 -11.079 1.00 61.22 81 ARG A O 1
ATOM 636 N N . PHE A 1 82 ? -3.452 -12.804 -10.392 1.00 60.81 82 PHE A N 1
ATOM 637 C CA . PHE A 1 82 ? -2.621 -11.588 -10.464 1.00 60.81 82 PHE A CA 1
ATOM 638 C C . PHE A 1 82 ? -2.623 -10.929 -11.848 1.00 60.81 82 PHE A C 1
ATOM 640 O O . PHE A 1 82 ? -2.574 -9.714 -11.945 1.00 60.81 82 PHE A O 1
ATOM 647 N N . MET A 1 83 ? -2.756 -11.707 -12.920 1.00 59.72 83 MET A N 1
ATOM 648 C CA . MET A 1 83 ? -2.955 -11.209 -14.279 1.00 59.72 83 MET A CA 1
ATOM 649 C C . MET A 1 83 ? -3.798 -12.255 -15.018 1.00 59.72 83 MET A C 1
ATOM 651 O O . MET A 1 83 ? -3.344 -13.370 -15.302 1.00 59.72 83 MET A O 1
ATOM 655 N N . GLY A 1 84 ? -5.081 -11.964 -15.219 1.00 46.66 84 GLY A N 1
ATOM 656 C CA . GLY A 1 84 ? -5.994 -12.834 -15.954 1.00 46.66 84 GLY A CA 1
ATOM 657 C C . GLY A 1 84 ? -5.605 -12.915 -17.432 1.00 46.66 84 GLY A C 1
ATOM 658 O O . GLY A 1 84 ? -5.516 -11.902 -18.114 1.00 46.66 84 GLY A O 1
ATOM 659 N N . ARG A 1 85 ? -5.379 -14.133 -17.908 1.00 42.06 85 ARG A N 1
ATOM 660 C CA . ARG A 1 85 ? -5.694 -14.574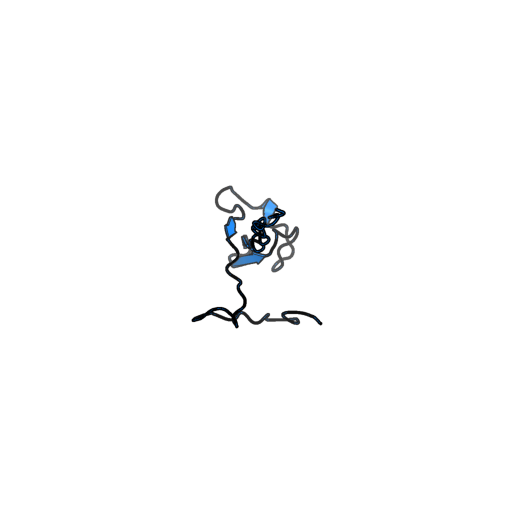 -19.267 1.00 42.06 85 ARG A CA 1
ATOM 661 C C . ARG A 1 85 ? -6.619 -15.764 -19.106 1.00 42.06 85 ARG A C 1
ATOM 663 O O . ARG A 1 85 ? -6.243 -16.646 -18.288 1.00 42.06 85 ARG A O 1
#

InterPro domains:
  IPR032016 MKRN2 opposite strand protein-like [PTHR33963] (17-83)
  IPR053921 MKRN2 opposite strand protein-like, C-terminal [PF16044] (56-83)
  IPR053922 MKRN2 opposite strand protein-like, N-terminal [PF22795] (18-45)

Organism: Aquarana catesbeiana (NCBI:txid8400)

Secondary structure (DSSP, 8-state):
-------------PPPPPPEEEEEETTEEEEESS--SS-TTT-S-SGGG--GGG--EEEP-----TTTSSSPPPPPPSSS-SS--

pLDDT: mean 74.31, std 16.47, range [36.41, 93.81]

Sequence (85 aa):
MSVYRDHDEQETMEPLAPSLVKFTHCEKDIYSSFVPQNCPICGENPVSSWNVEQAPVSIPCPFSNAHSEKCSFVLKPTQGRFMGR

Foldseek 3Di:
DDDDDDDPPPVPPDPQPQWWKWFDDPNDIDIDSDQDCADPPPGHGPVVPDDPVRDIDTHRDPDDDPVVDDPDDDDDDPDDDPDDD

Radius of gyration: 20.24 Å; chains: 1; bounding box: 41×32×66 Å